Protein AF-A0A151F575-F1 (afdb_monomer_lite)

Sequence (91 aa):
MKDTDLEKLRRRLARQGTETLSTQELLTVLLSAGSRCTATEAIQNVSDMFTAAINDLTVVQGIGFVKACKIKALLELGRRIFPTTNKIIQL

Foldseek 3Di:
DPPVVLVVLVVCCVPPNPVPDDPLSVLCNQQVPDDDSQLSVQCPDLVVLQPDDLVRQCVRPPCHSVSNVSSNVVSVVVCVVCVPPPPPPDD

Radius of gyration: 15.26 Å; chains: 1; bounding box: 49×30×34 Å

pLDDT: mean 78.38, std 14.87, range [41.44, 97.5]

Secondary structure (DSSP, 8-state):
--HHHHHHHHHHHHHH-GGGS-HHHHHHHHH-SSS-TTHHHH-S-HHHHHH--HHHHHTSTT--HHHHHHHHHHHHHHHHHS---------

Structure (mmCIF, N/CA/C/O backbone):
data_AF-A0A151F575-F1
#
_entry.id   AF-A0A151F575-F1
#
loop_
_atom_site.group_PDB
_atom_site.id
_atom_site.type_symbol
_atom_site.label_atom_id
_atom_site.label_alt_id
_atom_site.label_comp_id
_atom_site.label_asym_id
_atom_site.label_entity_id
_atom_site.label_seq_id
_atom_site.pdbx_PDB_ins_code
_atom_site.Cartn_x
_atom_site.Cartn_y
_atom_site.Cartn_z
_atom_site.occupancy
_atom_site.B_iso_or_equiv
_atom_site.auth_seq_id
_atom_site.auth_comp_id
_atom_site.auth_asym_id
_atom_site.auth_atom_id
_atom_site.pdbx_PDB_model_num
ATOM 1 N N . MET A 1 1 ? 15.067 0.771 2.632 1.00 61.38 1 MET A N 1
ATOM 2 C CA . MET A 1 1 ? 14.285 0.354 3.810 1.00 61.38 1 MET A CA 1
ATOM 3 C C . MET A 1 1 ? 14.713 -1.046 4.182 1.00 61.38 1 MET A C 1
ATOM 5 O O . MET A 1 1 ? 14.821 -1.876 3.281 1.00 61.38 1 MET A O 1
ATOM 9 N N . LYS A 1 2 ? 15.049 -1.288 5.449 1.00 65.12 2 LYS A N 1
ATOM 10 C CA . LYS A 1 2 ? 15.352 -2.649 5.901 1.00 65.12 2 LYS A CA 1
ATOM 11 C C . LYS A 1 2 ? 14.027 -3.412 5.964 1.00 65.12 2 LYS A C 1
ATOM 13 O O . LYS A 1 2 ? 13.004 -2.819 6.291 1.00 65.12 2 LYS A O 1
ATOM 18 N N . ASP A 1 3 ? 14.032 -4.706 5.656 1.00 66.62 3 ASP A N 1
ATOM 19 C CA . ASP A 1 3 ? 12.829 -5.561 5.711 1.00 66.62 3 ASP A CA 1
ATOM 20 C C . ASP A 1 3 ? 12.126 -5.478 7.089 1.00 66.62 3 ASP A C 1
ATOM 22 O O . ASP A 1 3 ? 10.903 -5.473 7.219 1.00 66.62 3 ASP A O 1
ATOM 26 N N . THR A 1 4 ? 12.924 -5.231 8.130 1.00 67.31 4 THR A N 1
ATOM 27 C CA . THR A 1 4 ? 12.498 -4.970 9.508 1.00 67.31 4 THR A CA 1
ATOM 28 C C . THR A 1 4 ? 11.575 -3.753 9.677 1.00 67.31 4 THR A C 1
ATOM 30 O O . THR A 1 4 ? 10.755 -3.749 10.593 1.00 67.31 4 THR A O 1
ATOM 33 N N . ASP A 1 5 ? 11.677 -2.722 8.837 1.00 83.31 5 ASP A N 1
ATOM 34 C CA . ASP A 1 5 ? 10.861 -1.504 8.962 1.00 83.31 5 ASP A CA 1
ATOM 35 C C . ASP A 1 5 ? 9.459 -1.716 8.376 1.00 83.31 5 ASP A C 1
ATOM 37 O O . ASP A 1 5 ? 8.455 -1.322 8.969 1.00 83.31 5 ASP A O 1
ATOM 41 N N . LEU A 1 6 ? 9.376 -2.428 7.251 1.00 85.94 6 LEU A N 1
ATOM 42 C CA . LEU A 1 6 ? 8.110 -2.782 6.614 1.00 85.94 6 LEU A CA 1
ATOM 43 C C . LEU A 1 6 ? 7.267 -3.706 7.494 1.00 85.94 6 LEU A C 1
ATOM 45 O O . LEU A 1 6 ? 6.056 -3.524 7.625 1.00 85.94 6 LEU A O 1
ATOM 49 N N . GLU A 1 7 ? 7.912 -4.684 8.124 1.00 89.69 7 GLU A N 1
ATOM 50 C CA . GLU A 1 7 ? 7.234 -5.612 9.020 1.00 89.69 7 GLU A CA 1
ATOM 51 C C . GLU A 1 7 ? 6.669 -4.905 10.263 1.00 89.69 7 GLU A C 1
ATOM 53 O O . GLU A 1 7 ? 5.578 -5.233 10.731 1.00 89.69 7 GLU A O 1
ATOM 58 N N . LYS A 1 8 ? 7.348 -3.868 10.773 1.00 91.12 8 LYS A N 1
ATOM 59 C CA . LYS A 1 8 ? 6.807 -3.021 11.850 1.00 91.12 8 LYS A CA 1
ATOM 60 C C . LYS A 1 8 ? 5.552 -2.270 11.407 1.00 91.12 8 LYS A C 1
ATOM 62 O O . LYS A 1 8 ? 4.580 -2.257 12.160 1.00 91.12 8 LYS A O 1
ATOM 67 N N . LEU A 1 9 ? 5.544 -1.697 10.199 1.00 91.56 9 LEU A N 1
ATOM 68 C CA . LEU A 1 9 ? 4.367 -1.009 9.654 1.00 91.56 9 LEU A CA 1
ATOM 69 C C . LEU A 1 9 ? 3.175 -1.958 9.507 1.00 91.56 9 LEU A C 1
ATOM 71 O O . LEU A 1 9 ? 2.072 -1.627 9.937 1.00 91.56 9 LEU A O 1
ATOM 75 N N . ARG A 1 10 ? 3.400 -3.167 8.979 1.00 92.56 10 ARG A N 1
ATOM 76 C CA . ARG A 1 10 ? 2.357 -4.200 8.860 1.00 92.56 10 ARG A CA 1
ATOM 77 C C . ARG A 1 10 ? 1.796 -4.611 10.219 1.00 92.56 10 ARG A C 1
ATOM 79 O O . ARG A 1 10 ? 0.581 -4.691 10.374 1.00 92.56 10 ARG A O 1
ATOM 86 N N . ARG A 1 11 ? 2.656 -4.818 11.224 1.00 95.38 11 ARG A N 1
ATOM 87 C CA . ARG A 1 11 ? 2.208 -5.113 12.596 1.00 95.38 11 ARG A CA 1
ATOM 88 C C . ARG A 1 11 ? 1.434 -3.955 13.216 1.00 95.38 11 ARG A C 1
ATOM 90 O O . ARG A 1 11 ? 0.459 -4.212 13.916 1.00 95.38 11 ARG A O 1
ATOM 97 N N . ARG A 1 12 ? 1.857 -2.706 12.989 1.00 95.62 12 ARG A N 1
ATOM 98 C CA . ARG A 1 12 ? 1.148 -1.524 13.497 1.00 95.62 12 ARG A CA 1
ATOM 99 C C . ARG A 1 12 ? -0.237 -1.421 12.871 1.00 95.62 12 ARG A C 1
ATOM 101 O O . ARG A 1 12 ? -1.201 -1.355 13.619 1.00 95.62 12 ARG A O 1
ATOM 108 N N . LEU A 1 13 ? -0.339 -1.556 11.547 1.00 95.19 13 LEU A N 1
ATOM 109 C CA . LEU A 1 13 ? -1.619 -1.614 10.833 1.00 95.19 13 LEU A CA 1
ATOM 110 C C . LEU A 1 13 ? -2.530 -2.704 11.416 1.00 95.19 13 LEU A C 1
ATOM 112 O O . LEU A 1 13 ? -3.681 -2.432 11.736 1.00 95.19 13 LEU A O 1
ATOM 116 N N . ALA A 1 14 ? -2.008 -3.918 11.621 1.00 96.50 14 ALA A N 1
ATOM 117 C CA . ALA A 1 14 ? -2.793 -5.037 12.143 1.00 96.50 14 ALA A CA 1
ATOM 118 C C . ALA A 1 14 ? -3.263 -4.855 13.600 1.00 96.50 14 ALA A C 1
ATOM 120 O O . ALA A 1 14 ? -4.296 -5.398 13.975 1.00 96.50 14 ALA A O 1
ATOM 121 N N . ARG A 1 15 ? -2.500 -4.139 14.438 1.00 97.50 15 ARG A N 1
ATOM 122 C CA . ARG A 1 15 ? -2.797 -3.975 15.875 1.00 97.50 15 ARG A CA 1
ATOM 123 C C . ARG A 1 15 ? -3.533 -2.686 16.214 1.00 97.50 15 ARG A C 1
ATOM 125 O O . ARG A 1 15 ? -4.240 -2.655 17.212 1.00 97.50 15 ARG A O 1
ATOM 132 N N . GLN A 1 16 ? -3.282 -1.626 15.455 1.00 96.81 16 GLN A N 1
ATOM 133 C CA . GLN A 1 16 ? -3.676 -0.258 15.792 1.00 96.81 16 GLN A CA 1
ATOM 134 C C . GLN A 1 16 ? -4.500 0.412 14.689 1.00 96.81 16 GLN A C 1
ATOM 136 O O . GLN A 1 16 ? -4.890 1.552 14.875 1.00 96.81 16 GLN A O 1
ATOM 141 N N . GLY A 1 17 ? -4.750 -0.263 13.561 1.00 95.44 17 GLY A N 1
ATOM 142 C CA . GLY A 1 17 ? -5.549 0.283 12.465 1.00 95.44 17 GLY A CA 1
ATOM 143 C C . GLY A 1 17 ? -4.753 1.127 11.466 1.00 95.44 17 GLY A C 1
ATOM 144 O O . GLY A 1 17 ? -3.599 1.509 11.687 1.00 95.44 17 GLY A O 1
ATOM 145 N N . THR A 1 18 ? -5.372 1.379 10.311 1.00 93.25 18 THR A N 1
ATOM 146 C CA . THR A 1 18 ? -4.781 2.122 9.184 1.00 93.25 18 THR A CA 1
ATOM 147 C C . THR A 1 18 ? -4.608 3.613 9.464 1.00 93.25 18 THR A C 1
ATOM 149 O O . THR A 1 18 ? -3.727 4.239 8.890 1.00 93.25 18 THR A O 1
ATOM 152 N N . GLU A 1 19 ? -5.414 4.175 10.359 1.00 94.88 19 GLU A N 1
ATOM 153 C CA . GLU A 1 19 ? -5.406 5.577 10.786 1.00 94.88 19 GLU A CA 1
ATOM 154 C C . GLU A 1 19 ? -4.117 5.991 11.509 1.00 94.88 19 GLU A C 1
ATOM 156 O O . GLU A 1 19 ? -3.795 7.174 11.579 1.00 94.88 19 GLU A O 1
ATOM 161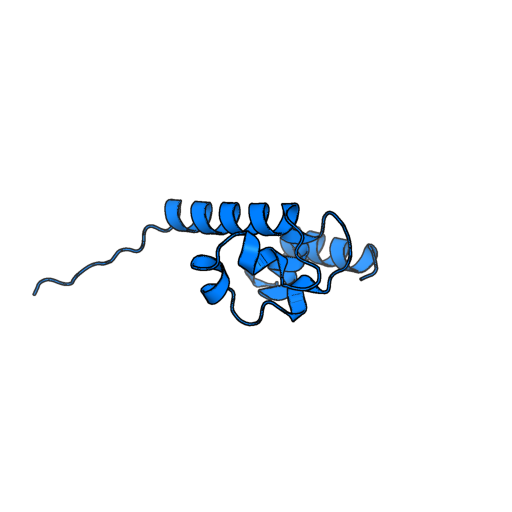 N N . THR A 1 20 ? -3.351 5.022 12.018 1.00 94.62 20 THR A N 1
ATOM 162 C CA . THR A 1 20 ? -2.056 5.259 12.677 1.00 94.62 20 THR A CA 1
ATOM 163 C C . THR A 1 20 ? -0.879 5.316 11.703 1.00 94.62 20 THR A C 1
ATOM 165 O O . THR A 1 20 ? 0.276 5.444 12.120 1.00 94.62 20 THR A O 1
ATOM 168 N N . LEU A 1 21 ? -1.137 5.153 10.404 1.00 91.31 21 LEU A N 1
ATOM 169 C CA . LEU A 1 21 ? -0.131 5.212 9.353 1.00 91.31 21 LEU A CA 1
ATOM 170 C C . LEU A 1 21 ? -0.333 6.484 8.534 1.00 91.31 21 LEU A C 1
ATOM 172 O O . LEU A 1 21 ? -1.450 6.838 8.165 1.00 91.31 21 LEU A O 1
ATOM 176 N N . SER A 1 22 ? 0.770 7.146 8.197 1.00 87.88 22 SER A N 1
ATOM 177 C CA . SER A 1 22 ? 0.739 8.225 7.217 1.00 87.88 22 SER A CA 1
ATOM 178 C C . SER A 1 22 ? 0.373 7.687 5.832 1.00 87.88 22 SER A C 1
ATOM 180 O O . SER A 1 22 ? 0.563 6.507 5.526 1.00 87.88 22 SER A O 1
ATOM 182 N N . THR A 1 23 ? -0.074 8.566 4.937 1.00 83.81 23 THR A N 1
ATOM 183 C CA . THR A 1 23 ? -0.320 8.220 3.530 1.00 83.81 23 THR A CA 1
ATOM 184 C C . THR A 1 23 ? 0.888 7.534 2.881 1.00 83.81 23 THR A C 1
ATOM 186 O O . THR A 1 23 ? 0.735 6.540 2.171 1.00 83.81 23 THR A O 1
ATOM 189 N N . GLN A 1 24 ? 2.105 8.009 3.167 1.00 80.94 24 GLN A N 1
ATOM 190 C CA . GLN A 1 24 ? 3.338 7.409 2.654 1.00 80.94 24 GLN A CA 1
ATOM 191 C C . GLN A 1 24 ? 3.583 6.012 3.233 1.00 80.94 24 GLN A C 1
ATOM 193 O O . GLN A 1 24 ? 4.007 5.112 2.509 1.00 80.94 24 GLN A O 1
ATOM 198 N N . GLU A 1 25 ? 3.292 5.794 4.515 1.00 86.56 25 GLU A N 1
ATOM 199 C CA . GLU A 1 25 ? 3.413 4.480 5.153 1.00 86.56 25 GLU A CA 1
ATOM 200 C C . GLU A 1 25 ? 2.359 3.495 4.628 1.00 86.56 25 GLU A C 1
ATOM 202 O O . GLU A 1 25 ? 2.692 2.344 4.346 1.00 86.56 25 GLU A O 1
ATOM 207 N N . LEU A 1 26 ? 1.117 3.941 4.408 1.00 88.12 26 LEU A N 1
ATOM 208 C CA . LEU A 1 26 ? 0.067 3.139 3.770 1.00 88.12 26 LEU A CA 1
ATOM 209 C C . LEU A 1 26 ? 0.486 2.703 2.360 1.00 88.12 26 LEU A C 1
ATOM 211 O O . LEU A 1 26 ? 0.423 1.518 2.021 1.00 88.12 26 LEU A O 1
ATOM 215 N N . LEU A 1 27 ? 0.994 3.642 1.557 1.00 83.00 27 LEU A N 1
ATOM 216 C CA . LEU A 1 27 ? 1.534 3.354 0.228 1.00 83.00 27 LEU A CA 1
ATOM 217 C C . LEU A 1 27 ? 2.754 2.432 0.297 1.00 83.00 27 LEU A C 1
ATOM 219 O O . LEU A 1 27 ? 2.902 1.549 -0.544 1.00 83.00 27 LEU A O 1
ATOM 223 N N . THR A 1 28 ? 3.603 2.579 1.312 1.00 84.44 28 THR A N 1
ATOM 224 C CA . THR A 1 28 ? 4.756 1.700 1.532 1.00 84.44 28 THR A CA 1
ATOM 225 C C . THR A 1 28 ? 4.298 0.266 1.771 1.00 84.44 28 THR A C 1
ATOM 227 O O . THR A 1 28 ? 4.775 -0.654 1.104 1.00 84.44 28 THR A O 1
ATOM 230 N N . VAL A 1 29 ? 3.340 0.060 2.678 1.00 87.44 29 VAL A N 1
ATOM 231 C CA . VAL A 1 29 ? 2.779 -1.267 2.958 1.00 87.44 29 VAL A CA 1
ATOM 232 C C . VAL A 1 29 ? 2.195 -1.880 1.684 1.00 87.44 29 VAL A C 1
ATOM 234 O O . VAL A 1 29 ? 2.522 -3.025 1.363 1.00 87.44 29 VAL A O 1
ATOM 237 N N . LEU A 1 30 ? 1.430 -1.104 0.911 1.00 85.69 30 LEU A N 1
ATOM 238 C CA . LEU A 1 30 ? 0.770 -1.551 -0.318 1.00 85.69 30 LEU A CA 1
ATOM 239 C C . LEU A 1 30 ? 1.742 -1.875 -1.473 1.00 85.69 30 LEU A C 1
ATOM 241 O O . LEU A 1 30 ? 1.579 -2.872 -2.184 1.00 85.69 30 LEU A O 1
ATOM 245 N N . LEU A 1 31 ? 2.747 -1.023 -1.692 1.00 83.38 31 LEU A N 1
ATOM 246 C CA . LEU A 1 31 ? 3.605 -1.041 -2.885 1.00 83.38 31 LEU A CA 1
ATOM 247 C C . LEU A 1 31 ? 4.948 -1.750 -2.671 1.00 83.38 31 LEU A C 1
ATOM 249 O O . LEU A 1 31 ? 5.724 -1.875 -3.614 1.00 83.38 31 LEU A O 1
ATOM 253 N N . SER A 1 32 ? 5.230 -2.233 -1.462 1.00 76.75 32 SER A N 1
ATOM 254 C CA . SER A 1 32 ? 6.530 -2.789 -1.050 1.00 76.75 32 SER A CA 1
ATOM 255 C C . SER A 1 32 ? 7.029 -4.037 -1.801 1.00 76.75 32 SER A C 1
ATOM 257 O O . SER A 1 32 ? 8.199 -4.391 -1.664 1.00 76.75 32 SER A O 1
ATOM 259 N N . ALA A 1 33 ? 6.208 -4.708 -2.614 1.00 67.44 33 ALA A N 1
ATOM 260 C CA . ALA A 1 33 ? 6.676 -5.833 -3.428 1.00 67.44 33 ALA A CA 1
ATOM 261 C C . ALA A 1 33 ? 7.454 -5.340 -4.668 1.00 67.44 33 ALA A C 1
ATOM 263 O O . ALA A 1 33 ? 6.891 -4.635 -5.506 1.00 67.44 33 ALA A O 1
ATOM 264 N N . GLY A 1 34 ? 8.721 -5.755 -4.803 1.00 55.34 34 GLY A N 1
ATOM 265 C CA . GLY A 1 34 ? 9.572 -5.446 -5.961 1.00 55.34 34 GLY A CA 1
ATOM 266 C C . GLY A 1 34 ? 10.253 -4.070 -5.892 1.00 55.34 34 GLY A C 1
ATOM 267 O O . GLY A 1 34 ? 9.739 -3.088 -6.416 1.00 55.34 34 GLY A O 1
ATOM 268 N N . SER A 1 35 ? 11.443 -4.049 -5.278 1.00 53.09 35 SER A N 1
ATOM 269 C CA . SER A 1 35 ? 12.465 -2.980 -5.254 1.00 53.09 35 SER A CA 1
ATOM 270 C C . SER A 1 35 ? 12.062 -1.571 -4.750 1.00 53.09 35 SER A C 1
ATOM 272 O O . SER A 1 35 ? 10.902 -1.270 -4.480 1.00 53.09 35 SER A O 1
ATOM 274 N N . ARG A 1 36 ? 13.102 -0.757 -4.512 1.00 53.50 36 ARG A N 1
ATOM 275 C CA . ARG A 1 36 ? 13.293 0.311 -3.506 1.00 53.50 36 ARG A CA 1
ATOM 276 C C . ARG A 1 36 ? 12.120 1.272 -3.234 1.00 53.50 36 ARG A C 1
ATOM 278 O O . ARG A 1 36 ? 11.363 1.680 -4.107 1.00 53.50 36 ARG A O 1
ATOM 285 N N . CYS A 1 37 ? 12.063 1.675 -1.967 1.00 54.03 37 CYS A N 1
ATOM 286 C CA . CYS A 1 37 ? 11.078 2.527 -1.292 1.00 54.03 37 CYS A CA 1
ATOM 287 C C . CYS A 1 37 ? 11.087 4.007 -1.709 1.00 54.03 37 CYS A C 1
ATOM 289 O O . CYS A 1 37 ? 10.654 4.849 -0.941 1.00 54.03 37 CYS A O 1
ATOM 291 N N . THR A 1 38 ? 11.591 4.339 -2.896 1.00 55.47 38 THR A N 1
ATOM 292 C CA . THR A 1 38 ? 11.679 5.732 -3.370 1.00 55.47 38 THR A CA 1
ATOM 293 C C . THR A 1 38 ? 10.341 6.262 -3.886 1.00 55.47 38 THR A C 1
ATOM 295 O O . THR A 1 38 ? 10.116 7.465 -3.900 1.00 55.47 38 THR A O 1
ATOM 298 N N . ALA A 1 39 ? 9.415 5.371 -4.263 1.00 56.69 39 ALA A N 1
ATOM 299 C CA . ALA A 1 39 ? 8.094 5.755 -4.764 1.00 56.69 39 ALA A CA 1
ATOM 300 C C . ALA A 1 39 ? 7.280 6.584 -3.757 1.00 56.69 39 ALA A C 1
ATOM 302 O O . ALA A 1 39 ? 6.497 7.440 -4.148 1.00 56.69 39 ALA A O 1
ATOM 303 N N . THR A 1 40 ? 7.441 6.318 -2.462 1.00 61.06 40 THR A N 1
ATOM 304 C CA . THR A 1 40 ? 6.619 6.917 -1.403 1.00 61.06 40 THR A CA 1
ATOM 305 C C . THR A 1 40 ? 7.021 8.353 -1.088 1.00 61.06 40 THR A C 1
ATOM 307 O O . THR A 1 40 ? 6.183 9.123 -0.638 1.00 61.06 40 THR A O 1
ATOM 310 N N . GLU A 1 41 ? 8.269 8.734 -1.370 1.00 59.72 41 GLU A N 1
ATOM 311 C CA . GLU A 1 41 ? 8.756 10.114 -1.235 1.00 59.72 41 GLU A CA 1
ATOM 312 C C . GLU A 1 41 ? 8.304 10.992 -2.411 1.00 59.72 41 GLU A C 1
ATOM 314 O O . GLU A 1 41 ? 8.032 12.177 -2.234 1.00 59.72 41 GLU A O 1
ATOM 319 N N . ALA A 1 42 ? 8.180 10.401 -3.604 1.00 57.22 42 ALA A N 1
ATOM 320 C CA . ALA A 1 42 ? 7.779 11.109 -4.817 1.00 57.22 42 ALA A CA 1
ATOM 321 C C . ALA A 1 42 ? 6.262 11.351 -4.915 1.00 57.22 42 ALA A C 1
ATOM 323 O O . ALA A 1 42 ? 5.822 12.269 -5.604 1.00 57.22 42 ALA A O 1
ATOM 324 N N . ILE A 1 43 ? 5.451 10.554 -4.216 1.00 64.00 43 ILE A N 1
ATOM 325 C CA . ILE A 1 43 ? 4.002 10.759 -4.145 1.00 64.00 43 ILE A CA 1
ATOM 326 C C . ILE A 1 43 ? 3.718 11.797 -3.057 1.00 64.00 43 ILE A C 1
ATOM 328 O O . ILE A 1 43 ? 3.470 11.460 -1.901 1.00 64.00 43 ILE A O 1
ATOM 332 N N . GLN A 1 44 ? 3.776 13.074 -3.432 1.00 59.44 44 GLN A N 1
ATOM 333 C CA . GLN A 1 44 ? 3.410 14.179 -2.541 1.00 59.44 44 GLN A CA 1
ATOM 334 C C . GLN A 1 44 ? 1.888 14.372 -2.471 1.00 59.44 44 GLN A C 1
ATOM 336 O O . GLN A 1 44 ? 1.362 14.674 -1.404 1.00 59.44 44 GLN A O 1
ATOM 341 N N . ASN A 1 45 ? 1.169 14.101 -3.569 1.00 65.06 45 ASN A N 1
ATOM 342 C CA . ASN A 1 45 ? -0.288 14.203 -3.652 1.00 65.06 45 ASN A CA 1
ATOM 343 C C . ASN A 1 45 ? -0.890 12.953 -4.304 1.00 65.06 45 ASN A C 1
ATOM 345 O O . ASN A 1 45 ? -0.765 12.728 -5.506 1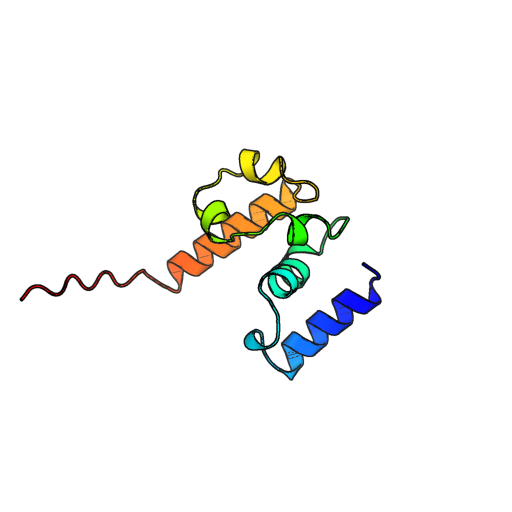.00 65.06 45 ASN A O 1
ATOM 349 N N . VAL A 1 46 ? -1.613 12.149 -3.521 1.00 64.38 46 VAL A N 1
ATOM 350 C CA . VAL A 1 46 ? -2.342 10.965 -4.027 1.00 64.38 46 VAL A CA 1
ATOM 351 C C . VAL A 1 46 ? -3.429 11.356 -5.035 1.00 64.38 46 VAL A C 1
ATOM 353 O O . VAL A 1 46 ? -3.768 10.570 -5.917 1.00 64.38 46 VAL A O 1
ATOM 356 N N . SER A 1 47 ? -3.946 12.584 -4.936 1.00 63.88 47 SER A N 1
ATOM 357 C CA . SER A 1 47 ? -4.946 13.129 -5.859 1.00 63.88 47 SER A CA 1
ATOM 358 C C . SER A 1 47 ? -4.461 13.133 -7.311 1.00 63.88 47 SER A C 1
ATOM 360 O O . SER A 1 47 ? -5.216 12.769 -8.207 1.00 63.88 47 SER A O 1
ATOM 362 N N . ASP A 1 48 ? -3.188 13.444 -7.551 1.00 67.56 48 ASP A N 1
ATOM 363 C CA . ASP A 1 48 ? -2.642 13.533 -8.913 1.00 67.56 48 ASP A CA 1
ATOM 364 C C . ASP A 1 48 ? -2.509 12.143 -9.564 1.00 67.56 48 ASP A C 1
ATOM 366 O O . ASP A 1 48 ? -2.504 11.993 -10.785 1.00 67.56 48 ASP A O 1
ATOM 370 N N . MET A 1 49 ? -2.498 11.082 -8.750 1.00 70.12 49 MET A N 1
ATOM 371 C CA . MET A 1 49 ? -2.465 9.696 -9.223 1.00 70.12 49 MET A CA 1
ATOM 372 C C . MET A 1 49 ? -3.820 9.212 -9.756 1.00 70.12 49 MET A C 1
ATOM 374 O O . MET A 1 49 ? -3.872 8.248 -10.529 1.00 70.12 49 MET A O 1
ATOM 378 N N . PHE A 1 50 ? -4.927 9.843 -9.342 1.00 71.00 50 PHE A N 1
ATOM 379 C CA . PHE A 1 50 ? -6.260 9.473 -9.824 1.00 71.00 50 PHE A CA 1
ATOM 380 C C . PHE A 1 50 ? -6.383 9.699 -11.326 1.00 71.00 50 PHE A C 1
ATOM 382 O O . PHE A 1 50 ? -6.884 8.821 -12.036 1.00 71.00 50 PHE A O 1
ATOM 389 N N . THR A 1 51 ? -5.879 10.830 -11.811 1.00 78.56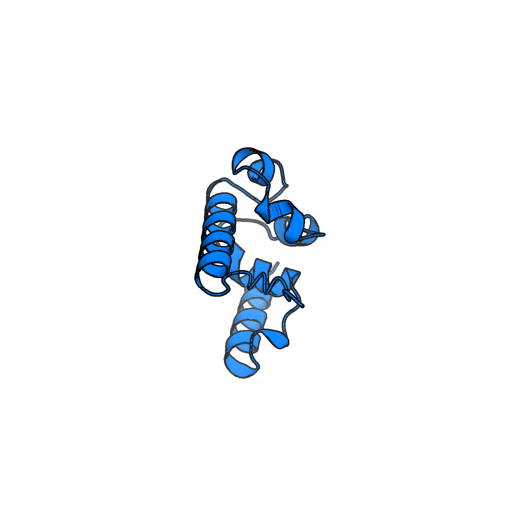 51 THR A N 1
ATOM 390 C CA . THR A 1 51 ? -5.997 11.253 -13.210 1.00 78.56 51 THR A CA 1
ATOM 391 C C . THR A 1 51 ? -4.843 10.764 -14.084 1.00 78.56 51 THR A C 1
ATOM 393 O O . THR A 1 51 ? -5.043 10.592 -15.283 1.00 78.56 51 THR A O 1
ATOM 396 N N . ALA A 1 52 ? -3.679 10.457 -13.503 1.00 84.69 52 ALA A N 1
ATOM 397 C CA . ALA A 1 52 ? -2.516 9.955 -14.232 1.00 84.69 52 ALA A CA 1
ATOM 398 C C . ALA A 1 52 ? -2.785 8.631 -14.978 1.00 84.69 52 ALA A C 1
ATOM 400 O O . ALA A 1 52 ? -3.434 7.709 -14.450 1.00 84.69 52 ALA A O 1
ATOM 401 N N . ALA A 1 53 ? -2.241 8.504 -16.192 1.00 88.31 53 ALA A N 1
ATOM 402 C CA . ALA A 1 53 ? -2.178 7.232 -16.899 1.00 88.31 53 ALA A CA 1
ATOM 403 C C . ALA A 1 53 ? -1.087 6.332 -16.293 1.00 88.31 53 ALA A C 1
ATOM 405 O O . ALA A 1 53 ? -0.198 6.785 -15.572 1.00 88.31 53 ALA A O 1
ATOM 406 N N . ILE A 1 54 ? -1.127 5.030 -16.600 1.00 90.31 54 ILE A N 1
ATOM 407 C CA . ILE A 1 54 ? -0.101 4.083 -16.127 1.00 90.31 54 ILE A CA 1
ATOM 408 C C . ILE A 1 54 ? 1.299 4.539 -16.555 1.00 90.31 54 ILE A C 1
ATOM 410 O O . ILE A 1 54 ? 2.213 4.504 -15.737 1.00 90.31 54 ILE A O 1
ATOM 414 N N . ASN A 1 55 ? 1.457 5.010 -17.795 1.00 89.56 55 ASN A N 1
ATOM 415 C CA . ASN A 1 55 ? 2.749 5.468 -18.307 1.00 89.56 55 ASN A CA 1
ATOM 416 C C . ASN A 1 55 ? 3.294 6.654 -17.501 1.00 89.56 55 ASN A C 1
ATOM 418 O O . ASN A 1 55 ? 4.466 6.634 -17.131 1.00 89.56 55 ASN A O 1
ATOM 422 N N . ASP A 1 56 ? 2.442 7.616 -17.142 1.00 87.19 56 ASP A N 1
ATOM 423 C CA . ASP A 1 56 ? 2.832 8.775 -16.329 1.00 87.19 56 ASP A CA 1
ATOM 424 C C . ASP A 1 56 ? 3.298 8.336 -14.936 1.00 87.19 56 ASP A C 1
ATOM 426 O O . ASP A 1 56 ? 4.332 8.783 -14.441 1.00 87.19 56 ASP A O 1
ATOM 430 N N . LEU A 1 57 ? 2.587 7.378 -14.328 1.00 85.69 57 LEU A N 1
ATOM 431 C CA . LEU A 1 57 ? 2.980 6.798 -13.043 1.00 85.69 57 LEU A CA 1
ATOM 432 C C . LEU A 1 57 ? 4.332 6.080 -13.128 1.00 85.69 57 LEU A C 1
ATOM 434 O O . LEU A 1 57 ? 5.086 6.110 -12.159 1.00 85.69 57 LEU A O 1
ATOM 438 N N . THR A 1 58 ? 4.657 5.449 -14.262 1.00 87.38 58 THR A N 1
ATOM 439 C CA . THR A 1 58 ? 5.929 4.724 -14.418 1.00 87.38 58 THR A CA 1
ATOM 440 C C . THR A 1 58 ? 7.163 5.609 -14.568 1.00 87.38 58 THR A C 1
ATOM 442 O O . THR A 1 58 ? 8.279 5.123 -14.388 1.00 87.38 58 THR A O 1
ATOM 445 N N . VAL A 1 59 ? 6.985 6.902 -14.857 1.00 84.50 59 VAL A N 1
ATOM 446 C CA . VAL A 1 59 ? 8.088 7.878 -14.890 1.00 84.50 59 VAL A CA 1
ATOM 447 C C . VAL A 1 59 ? 8.616 8.158 -13.476 1.00 84.50 59 VAL A C 1
ATOM 449 O O . VAL A 1 59 ? 9.776 8.528 -13.298 1.00 84.50 59 VAL A O 1
ATOM 452 N N . VAL A 1 60 ? 7.793 7.939 -12.447 1.00 80.94 60 VAL A N 1
ATOM 453 C CA . VAL A 1 60 ? 8.168 8.176 -11.053 1.00 80.94 60 VAL A CA 1
ATOM 454 C C . VAL A 1 60 ? 9.173 7.126 -10.576 1.00 80.94 60 VAL A C 1
ATOM 456 O O . VAL A 1 60 ? 8.911 5.919 -10.587 1.00 80.94 60 VAL A O 1
ATOM 459 N N . GLN A 1 61 ? 10.327 7.582 -10.081 1.00 77.38 61 GLN A N 1
ATOM 460 C CA . GLN A 1 61 ? 11.398 6.701 -9.623 1.00 77.38 61 GLN A CA 1
ATOM 461 C C . GLN A 1 61 ? 10.918 5.729 -8.532 1.00 77.38 61 GLN A C 1
ATOM 463 O O . GLN A 1 61 ? 10.574 6.102 -7.410 1.00 77.38 61 GLN A O 1
ATOM 468 N N . GLY A 1 62 ? 10.975 4.434 -8.840 1.00 77.88 62 GLY A N 1
ATOM 469 C CA . GLY A 1 62 ? 10.549 3.368 -7.932 1.00 77.88 62 GLY A CA 1
ATOM 470 C C . GLY A 1 62 ? 9.098 2.920 -8.113 1.00 77.88 62 GLY A C 1
ATOM 471 O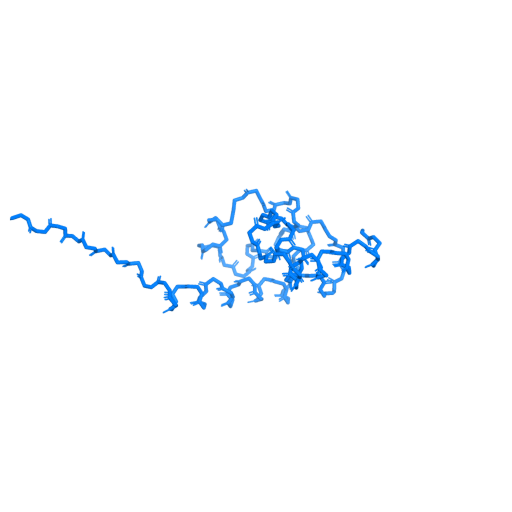 O . GLY A 1 62 ? 8.695 1.979 -7.423 1.00 77.88 62 GLY A O 1
ATOM 472 N N . ILE A 1 63 ? 8.342 3.511 -9.046 1.00 83.38 63 ILE A N 1
ATOM 473 C CA . ILE A 1 63 ? 7.035 3.029 -9.512 1.00 83.38 63 ILE A CA 1
ATOM 474 C C . ILE A 1 63 ? 7.225 2.362 -10.878 1.00 83.38 63 ILE A C 1
ATOM 476 O O . ILE A 1 63 ? 7.175 2.997 -11.916 1.00 83.38 63 ILE A O 1
ATOM 480 N N . GLY A 1 64 ? 7.455 1.050 -10.892 1.00 85.69 64 GLY A N 1
ATOM 481 C CA . GLY A 1 64 ? 7.405 0.277 -12.138 1.00 85.69 64 GLY A CA 1
ATOM 482 C C . GLY A 1 64 ? 5.968 -0.045 -12.556 1.00 85.69 64 GLY A C 1
ATOM 483 O O . GLY A 1 64 ? 5.029 0.152 -11.781 1.00 85.69 64 GLY A O 1
ATOM 484 N N . PHE A 1 65 ? 5.805 -0.645 -13.737 1.00 89.38 65 PHE A N 1
ATOM 485 C CA . PHE A 1 65 ? 4.506 -1.058 -14.289 1.00 89.38 65 PHE A CA 1
ATOM 486 C C . PHE A 1 65 ? 3.613 -1.790 -13.270 1.00 89.38 65 PHE A C 1
ATOM 488 O O . PHE A 1 65 ? 2.461 -1.422 -13.064 1.00 89.38 65 PHE A O 1
ATOM 495 N N . VAL A 1 66 ? 4.171 -2.764 -12.541 1.00 88.81 66 VAL A N 1
ATOM 496 C CA . VAL A 1 66 ? 3.438 -3.531 -11.516 1.00 88.81 66 VAL A CA 1
ATOM 497 C C . VAL A 1 66 ? 2.867 -2.632 -10.413 1.00 88.81 66 VAL A C 1
ATOM 499 O O . VAL A 1 66 ? 1.726 -2.820 -9.990 1.00 88.81 66 VAL A O 1
ATOM 502 N N . LYS A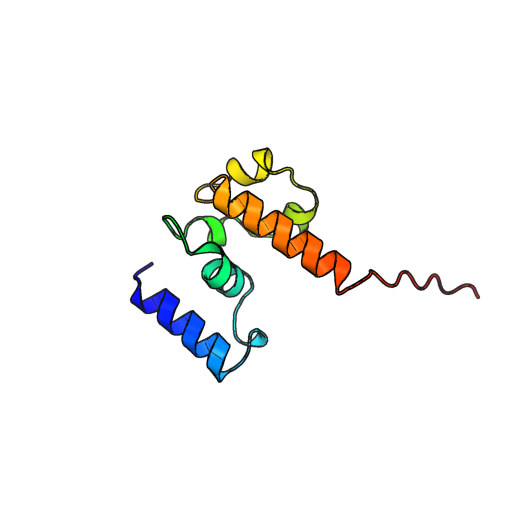 1 67 ? 3.635 -1.646 -9.936 1.00 85.06 67 LYS A N 1
ATOM 503 C CA . LYS A 1 67 ? 3.181 -0.722 -8.886 1.00 85.06 67 LYS A CA 1
ATOM 504 C C . LYS A 1 67 ? 2.155 0.269 -9.432 1.00 85.06 67 LYS A C 1
ATOM 506 O O . LYS A 1 67 ? 1.157 0.506 -8.759 1.00 85.06 67 LYS A O 1
ATOM 511 N N . ALA A 1 68 ? 2.344 0.765 -10.656 1.00 87.88 68 ALA A N 1
ATOM 512 C CA . ALA A 1 68 ? 1.370 1.617 -11.334 1.00 87.88 68 ALA A CA 1
ATOM 513 C C . ALA A 1 68 ? 0.007 0.913 -11.490 1.00 87.88 68 ALA A C 1
ATOM 515 O O . ALA A 1 68 ? -1.025 1.484 -11.142 1.00 87.88 68 ALA A O 1
ATOM 516 N N . CYS A 1 69 ? -0.005 -0.362 -11.898 1.00 90.50 69 CYS A N 1
ATOM 517 C CA . CYS A 1 69 ? -1.229 -1.165 -11.968 1.00 90.50 69 CYS A CA 1
ATOM 518 C C . CYS A 1 69 ? -1.916 -1.307 -10.601 1.00 90.50 69 CYS A C 1
ATOM 520 O O . CYS A 1 69 ? -3.128 -1.116 -10.503 1.00 90.50 69 CYS A O 1
ATOM 522 N N . LYS A 1 70 ? -1.155 -1.593 -9.533 1.00 89.12 70 LYS A N 1
ATOM 523 C CA . LYS A 1 70 ? -1.699 -1.680 -8.164 1.00 89.12 70 LYS A CA 1
ATOM 524 C C . LYS A 1 70 ? -2.356 -0.378 -7.717 1.00 89.12 70 LYS A C 1
ATOM 526 O O . LYS A 1 70 ? -3.439 -0.417 -7.142 1.00 89.12 70 LYS A O 1
ATOM 531 N N . ILE A 1 71 ? -1.717 0.758 -8.001 1.00 87.44 71 ILE A N 1
ATOM 532 C CA . ILE A 1 71 ? -2.262 2.086 -7.705 1.00 87.44 71 ILE A CA 1
ATOM 533 C C . ILE A 1 71 ? -3.600 2.262 -8.422 1.00 87.44 71 ILE A C 1
ATOM 535 O O . ILE A 1 71 ? -4.607 2.502 -7.765 1.00 87.44 71 ILE A O 1
ATOM 539 N N . LYS A 1 72 ? -3.651 2.093 -9.751 1.00 89.50 72 LYS A N 1
ATOM 540 C CA . LYS A 1 72 ? -4.899 2.298 -10.507 1.00 89.50 72 LYS A CA 1
ATOM 541 C C . LYS A 1 72 ? -6.020 1.374 -10.031 1.00 89.50 72 LYS A C 1
ATOM 543 O O . LYS A 1 72 ? -7.155 1.826 -9.904 1.00 89.50 72 LYS A O 1
ATOM 548 N N . ALA A 1 73 ? -5.700 0.120 -9.713 1.00 91.25 73 ALA A N 1
ATOM 549 C CA . ALA A 1 73 ? -6.664 -0.820 -9.152 1.00 91.25 73 ALA A CA 1
ATOM 550 C C . ALA A 1 73 ? -7.208 -0.351 -7.791 1.00 91.25 73 ALA A C 1
ATOM 552 O O . ALA A 1 73 ? -8.420 -0.367 -7.590 1.00 91.25 73 ALA A O 1
ATOM 553 N N . LEU A 1 74 ? -6.343 0.113 -6.879 1.00 88.75 74 LEU A N 1
ATOM 554 C CA . LEU A 1 74 ? -6.762 0.648 -5.579 1.00 88.75 74 LEU A CA 1
ATOM 555 C C . LEU A 1 74 ? -7.708 1.844 -5.737 1.00 88.75 74 LEU A C 1
ATOM 557 O O . LEU A 1 74 ? -8.748 1.890 -5.086 1.00 88.75 74 LEU A O 1
ATOM 561 N N . LEU A 1 75 ? -7.349 2.804 -6.592 1.00 87.00 75 LEU A N 1
ATOM 562 C CA . LEU A 1 75 ? -8.127 4.031 -6.779 1.00 87.00 75 LEU A CA 1
ATOM 563 C C . LEU A 1 75 ? -9.510 3.739 -7.374 1.00 87.00 75 LEU A C 1
ATOM 565 O O . LEU A 1 75 ? -10.511 4.286 -6.915 1.00 87.00 75 LEU A O 1
ATOM 569 N N . GLU A 1 76 ? -9.587 2.826 -8.344 1.00 91.31 76 GLU A N 1
ATOM 570 C CA . GLU A 1 76 ? -10.861 2.371 -8.906 1.00 91.31 76 GLU A CA 1
ATOM 571 C C . GLU A 1 76 ? -11.716 1.624 -7.870 1.00 91.31 76 GLU A C 1
ATOM 573 O O . GLU A 1 76 ? -12.923 1.853 -7.793 1.00 91.31 76 GLU A O 1
ATOM 578 N N . LEU A 1 77 ? -11.113 0.768 -7.035 1.00 90.94 77 LEU A N 1
ATOM 579 C CA . LEU A 1 77 ? -11.826 0.117 -5.930 1.00 90.94 77 LEU A CA 1
ATOM 580 C C . LEU A 1 77 ? -12.377 1.145 -4.937 1.00 90.94 77 LEU A C 1
ATOM 582 O O . LEU A 1 77 ? -13.551 1.070 -4.578 1.00 90.94 77 LEU A O 1
ATOM 586 N N . GLY A 1 78 ? -11.568 2.134 -4.551 1.00 87.69 78 GLY A N 1
ATOM 587 C CA . GLY A 1 78 ? -12.005 3.246 -3.709 1.00 87.69 78 GLY A CA 1
ATOM 588 C C . GLY A 1 78 ? -13.202 3.980 -4.314 1.00 87.69 78 GLY A C 1
ATOM 589 O O . GLY A 1 78 ? -14.209 4.162 -3.638 1.00 87.69 78 GLY A O 1
ATOM 590 N N . ARG A 1 79 ? -13.153 4.302 -5.613 1.00 86.38 79 ARG A N 1
ATOM 591 C CA . ARG A 1 79 ? -14.262 4.939 -6.344 1.00 86.38 79 ARG A CA 1
ATOM 592 C C . ARG A 1 79 ? -15.548 4.101 -6.334 1.00 86.38 79 ARG A C 1
ATOM 594 O O . ARG A 1 79 ? -16.637 4.665 -6.277 1.00 86.38 79 ARG A O 1
ATOM 601 N N . ARG A 1 80 ? -15.448 2.767 -6.409 1.00 89.25 80 ARG A N 1
ATOM 602 C CA . ARG A 1 80 ? -16.616 1.862 -6.351 1.00 89.25 80 ARG A CA 1
ATOM 603 C C . ARG A 1 80 ? -17.233 1.782 -4.956 1.00 89.25 80 ARG A C 1
ATOM 605 O O . ARG A 1 80 ? -18.449 1.672 -4.853 1.00 89.25 80 ARG A O 1
ATOM 612 N N . ILE A 1 81 ? -16.405 1.805 -3.912 1.00 91.31 81 ILE A N 1
ATOM 613 C CA . ILE A 1 81 ? -16.843 1.679 -2.512 1.00 91.31 81 ILE A CA 1
ATOM 614 C C . ILE A 1 81 ? -17.380 3.011 -1.980 1.00 91.31 81 ILE A C 1
ATOM 616 O O . ILE A 1 81 ? -18.352 3.029 -1.229 1.00 91.31 81 ILE A O 1
ATOM 620 N N . PHE A 1 82 ? -16.772 4.120 -2.395 1.00 86.38 82 PHE A N 1
ATOM 621 C CA . PHE A 1 82 ? -17.148 5.475 -2.013 1.00 86.38 82 PHE A CA 1
ATOM 622 C C . PHE A 1 82 ? -17.700 6.215 -3.235 1.00 86.38 82 PHE A C 1
ATOM 624 O O . PHE A 1 82 ? -16.997 7.049 -3.812 1.00 86.38 82 PHE A O 1
ATOM 631 N N . PRO A 1 83 ? -18.940 5.921 -3.672 1.00 75.00 83 PRO A N 1
ATOM 632 C CA . PRO A 1 83 ? -19.566 6.708 -4.718 1.00 75.00 83 PRO A CA 1
ATOM 633 C C . PRO A 1 83 ? -19.644 8.147 -4.219 1.00 75.00 83 PRO A C 1
ATOM 635 O O . PRO A 1 83 ? -20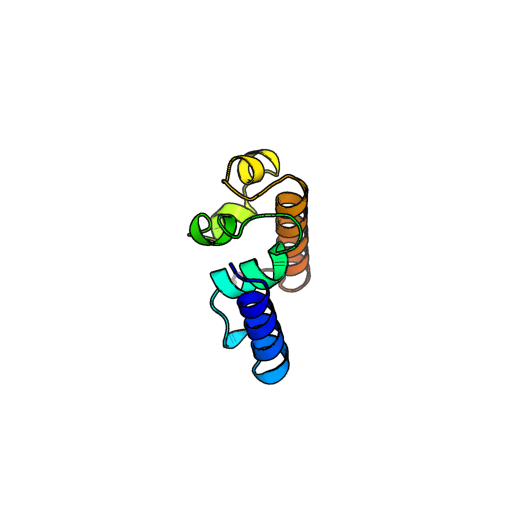.286 8.419 -3.200 1.00 75.00 83 PRO A O 1
ATOM 638 N N . THR A 1 84 ? -18.954 9.060 -4.908 1.00 65.25 84 THR A N 1
ATOM 639 C CA . THR A 1 84 ? -18.999 10.491 -4.617 1.00 65.25 84 THR A CA 1
ATOM 640 C C . THR A 1 84 ? -20.462 10.897 -4.607 1.00 65.25 84 THR A C 1
ATOM 642 O O . THR A 1 84 ? -21.103 10.995 -5.653 1.00 65.25 84 THR A O 1
ATOM 645 N N . THR A 1 85 ? -21.024 11.055 -3.412 1.00 58.31 85 THR A N 1
ATOM 646 C CA . THR A 1 85 ? -22.402 11.484 -3.250 1.00 58.31 85 THR A CA 1
ATOM 647 C C . THR A 1 85 ? -22.402 12.960 -3.587 1.00 58.31 85 THR A C 1
ATOM 649 O O . THR A 1 85 ? -22.238 13.812 -2.720 1.00 58.31 85 THR A O 1
ATOM 652 N N . ASN A 1 86 ? -22.549 13.267 -4.872 1.00 53.00 86 ASN A N 1
ATOM 653 C CA . ASN A 1 86 ? -22.930 14.593 -5.304 1.00 53.00 86 ASN A CA 1
ATOM 654 C C . ASN A 1 86 ? -24.416 14.752 -4.959 1.00 53.00 86 ASN A C 1
ATOM 656 O O . ASN A 1 86 ? -25.289 14.648 -5.818 1.00 53.00 86 ASN A O 1
ATOM 660 N N . LYS A 1 87 ? -24.720 14.927 -3.665 1.00 47.66 87 LYS A N 1
ATOM 661 C CA . LYS A 1 87 ? -25.984 15.538 -3.262 1.00 47.66 87 LYS A CA 1
ATOM 662 C C . LYS A 1 87 ? -25.892 16.983 -3.732 1.00 47.66 87 LYS A C 1
ATOM 664 O O . LYS A 1 87 ? -25.456 17.858 -2.992 1.00 47.66 87 LYS A O 1
ATOM 669 N N . ILE A 1 88 ? -26.292 17.210 -4.980 1.00 46.62 88 ILE A N 1
ATOM 670 C CA . ILE A 1 88 ? -26.814 18.509 -5.373 1.00 46.62 88 ILE A CA 1
ATOM 671 C C . ILE A 1 88 ? -28.010 18.714 -4.448 1.00 46.62 88 ILE A C 1
ATOM 673 O O . ILE A 1 88 ? -29.030 18.037 -4.574 1.00 46.62 88 ILE A O 1
ATOM 677 N N . ILE A 1 89 ? -27.831 19.571 -3.447 1.00 49.47 89 ILE A N 1
ATOM 678 C CA . ILE A 1 89 ? -28.942 20.150 -2.709 1.00 49.47 89 ILE A CA 1
ATOM 679 C C . ILE A 1 89 ? -29.715 20.949 -3.760 1.00 49.47 89 ILE A C 1
ATOM 681 O O . ILE A 1 89 ? -29.278 22.022 -4.164 1.00 49.47 89 ILE A O 1
ATOM 685 N N . GLN A 1 90 ? -30.800 20.375 -4.272 1.00 41.44 90 GLN A N 1
ATOM 686 C CA . GLN A 1 90 ? -31.847 21.155 -4.915 1.00 41.44 90 GLN A CA 1
ATOM 687 C C . GLN A 1 90 ? -32.684 21.731 -3.769 1.00 41.44 90 GLN A C 1
ATOM 689 O O . GLN A 1 90 ? -33.285 20.966 -3.008 1.00 41.44 90 GLN A O 1
ATOM 694 N N . LEU A 1 91 ? -32.591 23.051 -3.596 1.00 48.16 91 LEU A N 1
ATOM 695 C CA . LEU A 1 91 ? -33.514 23.864 -2.802 1.00 48.16 91 LEU A CA 1
ATOM 696 C C . LEU A 1 91 ? -34.791 24.110 -3.607 1.00 48.16 91 LEU A C 1
ATOM 698 O O . LEU A 1 91 ? -34.666 24.286 -4.840 1.00 48.16 91 LEU A O 1
#